Protein AF-A0AAV6Z145-F1 (afdb_monomer_lite)

Secondary structure (DSSP, 8-state):
-EEETTEEE---HHHHHHHHHHHHHHHHHHHHHHHHHHHHHHHHHHTHHHHHHHHHHHHHHHHHHHHHHHHHHTTEEPPEE-SSEEEEEE--HHHHHHSSSPPPPEEEEEBTTB--------TTSSHHHHHHHHHHHHHHHHHT--EESEEEE-TT--------

Organism: Engystomops pustulosus (NCBI:txid76066)

Sequence (164 aa):
VTKLKNTYSFTSLDLIKMNERCQESLKEIYHLSYLIVCKLLSEIYEHIHCLYKLSDTVSMLDMLLSFASVCTFCEYVRPEFTDTTAIKQGWHPILERIALGKPVPNDTFMSEGNNFIILTGPNMSGKSTYLKQIALCQIMAQIGIEGPGYISLTYGSLCTLFLH

Radius of gyration: 32.3 Å; chains: 1; bounding box: 61×32×92 Å

pLDDT: mean 85.2, std 11.74, range [40.97, 97.94]

InterPro domains:
  IPR000432 DNA mismatch repair protein MutS, C-terminal [PF00488] (117-145)
  IPR027417 P-loop containing nucleoside triphosphate hydrolase [G3DSA:3.40.50.300] (76-150)
  IPR027417 P-loop containing nucleoside triphosphate hydrolase [SSF52540] (76-150)
  IPR036187 DNA mismatch repair protein MutS, core domain superfamily [SSF48334] (2-72)
  IPR045076 DNA mismatch repair MutS [PTHR11361] (4-145)

Foldseek 3Di:
DDDDDPDDDDDDPVNVVVVVVVVVVVVVVVVVVVVVVVVVVVVVVVCVVVVVVVVVVVVVVVVVVVLVVCVVVAVFDQEAEDQWWWFDQFAAPVCCVVPPDHGGGDIDIAHPVRLADADDDDPPPCPVVVVNRSQVCQVCNVVRHTGGGHTYYYDPDPRPYDYD

Structure (mmCIF, N/CA/C/O backbone):
data_AF-A0AAV6Z145-F1
#
_entry.id   AF-A0AAV6Z145-F1
#
loop_
_atom_site.group_PDB
_atom_site.id
_atom_site.type_symbol
_atom_site.label_atom_id
_atom_site.label_alt_id
_atom_site.label_comp_id
_atom_site.label_asym_id
_atom_site.label_entity_id
_atom_site.label_seq_id
_atom_site.pdbx_PDB_ins_code
_atom_site.Cartn_x
_atom_site.Cartn_y
_atom_site.Cartn_z
_atom_site.occupancy
_atom_site.B_iso_or_equiv
_atom_site.auth_seq_id
_atom_site.auth_comp_id
_atom_site.auth_asym_id
_atom_site.auth_atom_id
_atom_site.pdbx_PDB_model_num
ATOM 1 N N . VAL A 1 1 ? -8.307 -3.125 60.459 1.00 71.44 1 VAL A N 1
ATOM 2 C CA . VAL A 1 1 ? -7.057 -2.333 60.380 1.00 71.44 1 VAL A CA 1
ATOM 3 C C . VAL A 1 1 ? -6.081 -3.093 59.517 1.00 71.44 1 VAL A C 1
ATOM 5 O O . VAL A 1 1 ? -5.795 -4.241 59.832 1.00 71.44 1 VAL A O 1
ATOM 8 N N . THR A 1 2 ? -5.611 -2.494 58.432 1.00 77.81 2 THR A N 1
ATOM 9 C CA . THR A 1 2 ? -4.596 -3.079 57.547 1.00 77.81 2 THR A CA 1
ATOM 10 C C . THR A 1 2 ? -3.312 -2.269 57.678 1.00 77.81 2 THR A C 1
ATOM 12 O O . THR A 1 2 ? -3.334 -1.044 57.562 1.00 77.81 2 THR A O 1
ATOM 15 N N . LYS A 1 3 ? -2.193 -2.940 57.968 1.00 78.94 3 LYS A N 1
ATOM 16 C CA . LYS A 1 3 ? -0.874 -2.307 58.093 1.00 78.94 3 LYS A CA 1
ATOM 17 C C . LYS A 1 3 ? -0.052 -2.599 56.842 1.00 78.94 3 LYS A C 1
ATOM 19 O O . LYS A 1 3 ? 0.165 -3.761 56.512 1.00 78.94 3 LYS A O 1
ATOM 24 N N . LEU A 1 4 ? 0.446 -1.550 56.195 1.00 73.38 4 LEU A N 1
ATOM 25 C CA . LEU A 1 4 ? 1.384 -1.635 55.075 1.00 73.38 4 LEU A CA 1
ATOM 26 C C . LEU A 1 4 ? 2.606 -0.771 55.393 1.00 73.38 4 LEU A C 1
ATOM 28 O O . LEU A 1 4 ? 2.503 0.446 55.512 1.00 73.38 4 LEU A O 1
ATOM 32 N N . LYS A 1 5 ? 3.773 -1.412 55.546 1.00 85.44 5 LYS A N 1
ATOM 33 C CA . LYS A 1 5 ? 5.036 -0.779 55.970 1.00 85.44 5 LYS A CA 1
ATOM 34 C C . LYS A 1 5 ? 4.852 0.077 57.242 1.00 85.44 5 LYS A C 1
ATOM 36 O O . LYS A 1 5 ? 4.653 -0.484 58.319 1.00 85.44 5 LYS A O 1
ATOM 41 N N . ASN A 1 6 ? 4.895 1.406 57.107 1.00 86.38 6 ASN A N 1
ATOM 42 C CA . ASN A 1 6 ? 4.763 2.388 58.191 1.00 86.38 6 ASN A CA 1
ATOM 43 C C . ASN A 1 6 ? 3.386 3.075 58.239 1.00 86.38 6 ASN A C 1
ATOM 45 O O . ASN A 1 6 ? 3.207 4.046 58.969 1.00 86.38 6 ASN A O 1
ATOM 49 N N . THR A 1 7 ? 2.415 2.589 57.469 1.00 78.06 7 THR A N 1
ATOM 50 C CA . THR A 1 7 ? 1.089 3.195 57.345 1.00 78.06 7 THR A CA 1
ATOM 51 C C . THR A 1 7 ? 0.032 2.249 57.905 1.00 78.06 7 THR A C 1
ATOM 53 O O . THR A 1 7 ? 0.013 1.055 57.589 1.00 78.06 7 THR A O 1
ATOM 56 N N . TYR A 1 8 ? -0.849 2.785 58.747 1.00 87.25 8 TYR A N 1
ATOM 57 C CA . TYR A 1 8 ? -1.986 2.064 59.308 1.00 87.25 8 TYR A CA 1
ATOM 58 C C . TYR A 1 8 ? -3.270 2.593 58.675 1.00 87.25 8 TYR A C 1
ATOM 60 O O . TYR A 1 8 ? -3.575 3.779 58.783 1.00 87.25 8 TYR A O 1
ATOM 68 N N . SER A 1 9 ? -4.024 1.713 58.023 1.00 85.00 9 SER A N 1
ATOM 69 C CA . SER A 1 9 ? -5.331 2.031 57.453 1.00 85.00 9 SER A CA 1
ATOM 70 C C . SER A 1 9 ? -6.429 1.450 58.340 1.00 85.00 9 SER A C 1
ATOM 72 O O . SER A 1 9 ? -6.423 0.261 58.676 1.00 85.00 9 SER A O 1
ATOM 74 N N . PHE A 1 10 ? -7.381 2.295 58.722 1.00 86.62 10 PHE A N 1
ATOM 75 C CA . PHE A 1 10 ? -8.516 1.940 59.567 1.00 86.62 10 PHE A CA 1
ATOM 76 C C . PHE A 1 10 ? -9.805 2.080 58.760 1.00 86.62 10 PHE A C 1
ATOM 78 O O . PHE A 1 10 ? -9.938 2.984 57.942 1.00 86.62 10 PHE A O 1
ATOM 85 N N . THR A 1 11 ? -10.751 1.180 58.999 1.00 87.56 11 THR A N 1
ATOM 86 C CA . THR A 1 11 ? -12.070 1.170 58.359 1.00 87.56 11 THR A CA 1
ATOM 87 C C . THR A 1 11 ? -13.128 1.048 59.446 1.00 87.56 11 THR A C 1
ATOM 89 O O . THR A 1 11 ? -12.953 0.261 60.378 1.00 87.56 11 THR A O 1
ATOM 92 N N . SER A 1 12 ? -14.213 1.811 59.333 1.00 92.06 12 SER A N 1
ATOM 93 C CA . SER A 1 12 ? -15.402 1.665 60.177 1.00 92.06 12 SER A CA 1
ATOM 94 C C . SER A 1 12 ? -16.512 0.937 59.416 1.00 92.06 12 SER A C 1
ATOM 96 O O . SER A 1 12 ? -16.495 0.882 58.186 1.00 92.06 12 SER A O 1
ATOM 98 N N . LEU A 1 13 ? -17.488 0.394 60.146 1.00 91.06 13 LEU A N 1
ATOM 99 C CA . LEU A 1 13 ? -18.675 -0.247 59.566 1.00 91.06 13 LEU A CA 1
ATOM 100 C C . LEU A 1 13 ? -19.445 0.694 58.629 1.00 91.06 13 LEU A C 1
ATOM 102 O O . LEU A 1 13 ? -19.851 0.277 57.548 1.00 91.06 13 LEU A O 1
ATOM 106 N N . ASP A 1 14 ? -19.595 1.964 59.005 1.00 91.25 14 ASP A N 1
ATOM 107 C CA . ASP A 1 14 ? -20.285 2.958 58.175 1.00 91.25 14 ASP A CA 1
ATOM 108 C C . ASP A 1 14 ? -19.514 3.246 56.882 1.00 91.25 14 ASP A C 1
ATOM 110 O O . ASP A 1 14 ? -20.105 3.321 55.806 1.00 91.25 14 ASP A O 1
ATOM 114 N N . LEU A 1 15 ? -18.181 3.322 56.965 1.00 90.31 15 LEU A N 1
ATOM 115 C CA . LEU A 1 15 ? -17.323 3.561 55.807 1.00 90.31 15 LEU A CA 1
ATOM 116 C C . LEU A 1 15 ? -17.322 2.366 54.842 1.00 90.31 15 LEU A C 1
ATOM 118 O O . LEU A 1 15 ? -17.301 2.565 53.631 1.00 90.31 15 LEU A O 1
ATOM 122 N N . ILE A 1 16 ? -17.405 1.135 55.361 1.00 91.38 16 ILE A N 1
ATOM 123 C CA . ILE A 1 16 ? -17.562 -0.080 54.545 1.00 91.38 16 ILE A CA 1
ATOM 124 C C . ILE A 1 16 ? -18.902 -0.054 53.802 1.00 91.38 16 ILE A C 1
ATOM 126 O O . ILE A 1 16 ? -18.903 -0.210 52.584 1.00 91.38 16 ILE A O 1
ATOM 130 N N . LYS A 1 17 ? -20.015 0.243 54.488 1.00 93.31 17 LYS A N 1
ATOM 131 C CA . LYS A 1 17 ? -21.346 0.347 53.858 1.00 93.31 17 LYS A CA 1
ATOM 132 C C . LYS A 1 17 ? -21.401 1.424 52.771 1.00 93.31 17 LYS A C 1
ATOM 134 O O . LYS A 1 17 ? -21.989 1.213 51.713 1.00 93.31 17 LYS A O 1
ATOM 139 N N . MET A 1 18 ? -20.790 2.588 53.010 1.00 92.06 18 MET A N 1
ATOM 140 C CA . MET A 1 18 ? -20.702 3.648 51.995 1.00 92.06 18 MET A CA 1
ATOM 141 C C . MET A 1 18 ? -19.849 3.216 50.797 1.00 92.06 18 MET A C 1
ATOM 143 O O . MET A 1 18 ? -20.193 3.538 49.661 1.00 92.06 18 MET A O 1
ATOM 147 N N . ASN A 1 19 ? -18.762 2.477 51.036 1.00 93.25 19 ASN A N 1
ATOM 148 C CA . ASN A 1 19 ? -17.900 1.970 49.973 1.00 93.25 19 ASN A CA 1
ATOM 149 C C . ASN A 1 19 ? -18.605 0.899 49.126 1.00 93.25 19 ASN A C 1
ATOM 151 O O . ASN A 1 19 ? -18.535 0.960 47.903 1.00 93.25 19 ASN A O 1
ATOM 155 N N . GLU A 1 20 ? -19.338 -0.028 49.750 1.00 94.62 20 GLU A N 1
ATOM 156 C CA . GLU A 1 20 ? -20.171 -1.019 49.050 1.00 94.62 20 GLU A CA 1
ATOM 157 C C . GLU A 1 20 ? -21.211 -0.333 48.161 1.00 94.62 20 GLU A C 1
ATOM 159 O O . GLU A 1 20 ? -21.266 -0.600 46.961 1.00 94.62 20 GLU A O 1
ATOM 164 N N . ARG A 1 21 ? -21.942 0.645 48.709 1.00 93.94 21 ARG A N 1
ATOM 165 C CA . ARG A 1 21 ? -22.921 1.427 47.944 1.00 93.94 21 ARG A CA 1
ATOM 166 C C . ARG A 1 21 ? -22.281 2.188 46.779 1.00 93.94 21 ARG A C 1
ATOM 168 O O . ARG A 1 21 ? -22.857 2.269 45.702 1.00 93.94 21 ARG A O 1
ATOM 175 N N . CYS A 1 22 ? -21.081 2.736 46.974 1.00 95.19 22 CYS A N 1
ATOM 176 C CA . CYS A 1 22 ? -20.332 3.403 45.909 1.00 95.19 22 CYS A CA 1
ATOM 177 C C . CYS A 1 22 ? -19.924 2.415 44.801 1.00 95.19 22 CYS A C 1
ATOM 179 O O . CYS A 1 22 ? -20.057 2.719 43.616 1.00 95.19 22 CYS A O 1
ATOM 181 N N . GLN A 1 23 ? -19.476 1.213 45.171 1.00 95.38 23 GLN A N 1
ATOM 182 C CA . GLN A 1 23 ? -19.124 0.165 44.212 1.00 95.38 23 GLN A CA 1
ATOM 183 C C . GLN A 1 23 ? -20.334 -0.347 43.427 1.00 95.38 23 GLN A C 1
ATOM 185 O O . GLN A 1 23 ? -20.201 -0.615 42.233 1.00 95.38 23 GLN A O 1
ATOM 190 N N . GLU A 1 24 ? -21.497 -0.481 44.062 1.00 96.31 24 GLU A N 1
ATOM 191 C CA . GLU A 1 24 ? -22.749 -0.833 43.382 1.00 96.31 24 GLU A CA 1
ATOM 192 C C . GLU A 1 24 ? -23.129 0.227 42.347 1.00 96.31 24 GLU A C 1
ATOM 194 O O . GLU A 1 24 ? -23.288 -0.109 41.172 1.00 96.31 24 GLU A O 1
ATOM 199 N N . SER A 1 25 ? -23.138 1.506 42.733 1.00 96.69 25 SER A N 1
ATOM 200 C CA . SER A 1 25 ? -23.397 2.608 41.800 1.00 96.69 25 SER A CA 1
ATOM 201 C C . SER A 1 25 ? -22.402 2.631 40.635 1.00 96.69 25 SER A C 1
ATOM 203 O O . SER A 1 25 ? -22.790 2.853 39.491 1.00 96.69 25 SER A O 1
ATOM 205 N N . LEU A 1 26 ? -21.113 2.373 40.889 1.00 97.12 26 LEU A N 1
ATOM 206 C CA . LEU A 1 26 ? -20.114 2.295 39.819 1.00 97.12 26 LEU A CA 1
ATOM 207 C C . LEU A 1 26 ? -20.408 1.145 38.851 1.00 97.12 26 LEU A C 1
ATOM 209 O O . LEU A 1 26 ? -20.312 1.336 37.639 1.00 97.12 26 LEU A O 1
ATOM 213 N N . LYS A 1 27 ? -20.789 -0.033 39.356 1.00 96.62 27 LYS A N 1
ATOM 214 C CA . LYS A 1 27 ? -21.167 -1.172 38.504 1.00 96.62 27 LYS A CA 1
ATOM 215 C C . LYS A 1 27 ? -22.376 -0.840 37.632 1.00 96.62 27 LYS A C 1
ATOM 217 O O . LYS A 1 27 ? -22.358 -1.167 36.446 1.00 96.62 27 LYS A O 1
ATOM 222 N N . GLU A 1 28 ? -23.383 -0.170 38.187 1.00 97.06 28 GLU A N 1
ATOM 223 C CA . GLU A 1 28 ? -24.549 0.286 37.422 1.00 97.06 28 GLU A CA 1
ATOM 224 C C . GLU A 1 28 ? -24.157 1.279 36.325 1.00 97.06 28 GLU A C 1
ATOM 226 O O . GLU A 1 28 ? -24.570 1.113 35.176 1.00 97.06 28 GLU A O 1
ATOM 231 N N . ILE A 1 29 ? -23.302 2.259 36.638 1.00 97.25 29 ILE A N 1
ATOM 232 C CA . ILE A 1 29 ? -22.790 3.221 35.651 1.00 97.25 29 ILE A CA 1
ATOM 233 C C . ILE A 1 29 ? -22.075 2.489 34.513 1.00 97.25 29 ILE A C 1
ATOM 235 O O . ILE A 1 29 ? -22.394 2.723 33.348 1.00 97.25 29 ILE A O 1
ATOM 239 N N . TYR A 1 30 ? -21.158 1.567 34.823 1.00 97.56 30 TYR A N 1
ATOM 240 C CA . TYR A 1 30 ? -20.451 0.797 33.796 1.00 97.56 30 TYR A CA 1
ATOM 241 C C . TYR A 1 30 ? -21.398 -0.046 32.942 1.00 97.56 30 TYR A C 1
ATOM 243 O O . TYR A 1 30 ? -21.221 -0.119 31.725 1.00 97.56 30 TYR A O 1
ATOM 251 N N . HIS A 1 31 ? -22.415 -0.654 33.554 1.00 97.50 31 HIS A N 1
ATOM 252 C CA . HIS A 1 31 ? -23.411 -1.428 32.826 1.00 97.50 31 HIS A CA 1
ATOM 253 C C . HIS A 1 31 ? -24.211 -0.549 31.856 1.00 97.50 31 HIS A C 1
ATOM 255 O O . HIS A 1 31 ? -24.345 -0.889 30.680 1.00 97.50 31 HIS A O 1
ATOM 261 N N . LEU A 1 32 ? -24.679 0.616 32.309 1.00 97.56 32 LEU A N 1
ATOM 262 C CA . LEU A 1 32 ? -25.397 1.568 31.461 1.00 97.56 32 LEU A CA 1
ATOM 263 C C . LEU A 1 32 ? -24.513 2.099 30.328 1.00 97.56 32 LEU A C 1
ATOM 265 O O . LEU A 1 32 ? -24.956 2.139 29.179 1.00 97.56 32 LEU A O 1
ATOM 269 N N . SER A 1 33 ? -23.256 2.450 30.615 1.00 97.56 33 SER A N 1
ATOM 270 C CA . SER A 1 33 ? -22.296 2.866 29.588 1.00 97.56 33 SER A CA 1
ATOM 271 C C . SER A 1 33 ? -22.079 1.776 28.542 1.00 97.56 33 SER A C 1
ATOM 273 O O . SER A 1 33 ? -22.090 2.071 27.349 1.00 97.56 33 SER A O 1
ATOM 275 N N . TYR A 1 34 ? -21.942 0.518 28.965 1.00 97.38 34 TYR A N 1
ATOM 276 C CA . TYR A 1 34 ? -21.807 -0.610 28.047 1.00 97.38 34 TYR A CA 1
ATOM 277 C C . TYR A 1 34 ? -23.023 -0.735 27.123 1.00 97.38 34 TYR A C 1
ATOM 279 O O . TYR A 1 34 ? -22.859 -0.825 25.908 1.00 97.38 34 TYR A O 1
ATOM 287 N N . LEU A 1 35 ? -24.243 -0.653 27.665 1.00 97.75 35 LEU A N 1
ATOM 288 C CA . LEU A 1 35 ? -25.467 -0.710 26.860 1.00 97.75 35 LEU A CA 1
ATOM 289 C C . LEU A 1 35 ? -25.548 0.430 25.835 1.00 97.75 35 LEU A C 1
ATOM 291 O O . LEU A 1 35 ? -25.966 0.199 24.701 1.00 97.75 35 LEU A O 1
ATOM 295 N N . ILE A 1 36 ? -25.141 1.644 26.214 1.00 97.62 36 ILE A N 1
ATOM 296 C CA . ILE A 1 36 ? -25.098 2.797 25.302 1.00 97.62 36 ILE A CA 1
ATOM 297 C C . ILE A 1 36 ? -24.089 2.549 24.175 1.00 97.62 36 ILE A C 1
ATOM 299 O O . ILE A 1 36 ? -24.424 2.741 23.008 1.00 97.62 36 ILE A O 1
ATOM 303 N N . VAL A 1 37 ? -22.886 2.067 24.501 1.00 97.94 37 VAL A N 1
ATOM 304 C CA . VAL A 1 37 ? -21.855 1.749 23.500 1.00 97.94 37 VAL A CA 1
ATOM 305 C C . VAL A 1 37 ? -22.322 0.636 22.562 1.00 97.94 37 VAL A C 1
ATOM 307 O O . VAL A 1 37 ? -22.149 0.755 21.353 1.00 97.94 37 VAL A O 1
ATOM 310 N N . CYS A 1 38 ? -22.960 -0.418 23.075 1.00 97.25 38 CYS A N 1
ATOM 311 C CA . CYS A 1 38 ? -23.505 -1.492 22.244 1.00 97.25 38 CYS A CA 1
ATOM 312 C C . CYS A 1 38 ? -24.581 -0.994 21.274 1.00 97.25 38 CYS A C 1
ATOM 314 O O . CYS A 1 38 ? -24.584 -1.404 20.113 1.00 97.25 38 CYS A O 1
ATOM 316 N N . LYS A 1 39 ? -25.472 -0.103 21.725 1.00 97.31 39 LYS A N 1
ATOM 317 C CA . LYS A 1 39 ? -26.479 0.521 20.853 1.00 97.31 39 LYS A CA 1
ATOM 318 C C . LYS A 1 39 ? -25.821 1.354 19.757 1.00 97.31 39 LYS A C 1
ATOM 320 O O . LYS A 1 39 ? -26.108 1.132 18.588 1.00 97.31 39 LYS A O 1
ATOM 325 N N . LEU A 1 40 ? -24.871 2.212 20.125 1.00 96.75 40 LEU A N 1
ATOM 326 C CA . LEU A 1 40 ? -24.124 3.036 19.175 1.00 96.75 40 LEU A CA 1
ATOM 327 C C . LEU A 1 40 ? -23.357 2.187 18.150 1.00 96.75 40 LEU A C 1
ATOM 329 O O . LEU A 1 40 ? -23.386 2.478 16.960 1.00 96.75 40 LEU A O 1
ATOM 333 N N . LEU A 1 41 ? -22.705 1.106 18.585 1.00 96.69 41 LEU A N 1
ATOM 334 C CA . LEU A 1 41 ? -22.037 0.184 17.666 1.00 96.69 41 LEU A CA 1
ATOM 335 C C . LEU A 1 41 ? -23.032 -0.497 16.724 1.00 96.69 41 LEU A C 1
ATOM 337 O O . LEU A 1 41 ? -22.725 -0.651 15.547 1.00 96.69 41 LEU A O 1
ATOM 341 N N . SER A 1 42 ? -24.213 -0.874 17.216 1.00 95.94 42 SER A N 1
ATOM 342 C CA . SER A 1 42 ? -25.260 -1.482 16.385 1.00 95.94 42 SER A CA 1
ATOM 343 C C . SER A 1 42 ? -25.723 -0.523 15.284 1.00 95.94 42 SER A C 1
ATOM 345 O O . SER A 1 42 ? -25.771 -0.926 14.127 1.00 95.94 42 SER A O 1
ATOM 347 N N . GLU A 1 43 ? -25.950 0.752 15.617 1.00 95.88 43 GLU A N 1
ATOM 348 C CA . GLU A 1 43 ? -26.291 1.803 14.643 1.00 95.88 43 GLU A CA 1
ATOM 349 C C . GLU A 1 43 ? -25.175 2.012 13.603 1.00 95.88 43 GLU A C 1
ATOM 351 O O . GLU A 1 43 ? -25.437 2.143 12.409 1.00 95.88 43 GLU A O 1
ATOM 356 N N . ILE A 1 44 ? -23.904 1.986 14.022 1.00 95.81 44 ILE A N 1
ATOM 357 C CA . ILE A 1 44 ? -22.765 2.091 13.095 1.00 95.81 44 ILE A CA 1
ATOM 358 C C . ILE A 1 44 ? -22.688 0.871 12.168 1.00 95.81 44 ILE A C 1
ATOM 360 O O . ILE A 1 44 ? -22.390 1.022 10.979 1.00 95.81 44 ILE A O 1
ATOM 364 N N . TYR A 1 45 ? -22.950 -0.335 12.684 1.00 96.00 45 TYR A N 1
ATOM 365 C CA . TYR A 1 45 ? -22.884 -1.565 11.895 1.00 96.00 45 TYR A CA 1
ATOM 366 C C . TYR A 1 45 ? -23.893 -1.586 10.743 1.00 96.00 45 TYR A C 1
ATOM 368 O O . TYR A 1 45 ? -23.568 -2.118 9.681 1.00 96.00 45 TYR A O 1
ATOM 376 N N . GLU A 1 46 ? -25.054 -0.943 10.888 1.00 95.19 46 GLU A N 1
ATOM 377 C CA . GLU A 1 46 ? -26.021 -0.781 9.791 1.00 95.19 46 GLU A CA 1
ATOM 378 C C . GLU A 1 46 ? -25.434 -0.010 8.594 1.00 95.19 46 GLU A C 1
ATOM 380 O O . GLU A 1 46 ? -25.825 -0.227 7.444 1.00 95.19 46 GLU A O 1
ATOM 385 N N . HIS A 1 47 ? -24.443 0.851 8.836 1.00 94.69 47 HIS A N 1
ATOM 386 C CA . HIS A 1 47 ? -23.797 1.688 7.824 1.00 94.69 47 HIS A CA 1
ATOM 387 C C . HIS A 1 47 ? -22.356 1.277 7.500 1.00 94.69 47 HIS A C 1
ATOM 389 O O . HIS A 1 47 ? -21.658 1.983 6.763 1.00 94.69 47 HIS A O 1
ATOM 395 N N . ILE A 1 48 ? -21.896 0.122 7.989 1.00 94.62 48 ILE A N 1
ATOM 396 C CA . ILE A 1 48 ? -20.487 -0.274 7.879 1.00 94.62 48 ILE A CA 1
ATOM 397 C C . ILE A 1 48 ? -20.006 -0.404 6.427 1.00 94.62 48 ILE A C 1
ATOM 399 O O . ILE A 1 48 ? -18.866 -0.071 6.111 1.00 94.62 48 ILE A O 1
ATOM 403 N N . HIS A 1 49 ? -20.891 -0.801 5.509 1.00 94.75 49 HIS A N 1
ATOM 404 C CA . HIS A 1 49 ? -20.576 -0.878 4.082 1.00 94.75 49 HIS A CA 1
ATOM 405 C C . HIS A 1 49 ? -20.175 0.479 3.486 1.00 94.75 49 HIS A C 1
ATOM 407 O O . HIS A 1 49 ? -19.282 0.537 2.641 1.00 94.75 49 HIS A O 1
ATOM 413 N N . CYS A 1 50 ? -20.809 1.573 3.918 1.00 96.12 50 CYS A N 1
ATOM 414 C CA . CYS A 1 50 ? -20.463 2.919 3.462 1.00 96.12 50 CYS A CA 1
ATOM 415 C C . CYS A 1 50 ? -19.095 3.351 4.001 1.00 96.12 50 CYS A C 1
ATOM 417 O O . CYS A 1 50 ? -18.321 3.960 3.266 1.00 96.12 50 CYS A O 1
ATOM 419 N N . LEU A 1 51 ? -18.775 2.988 5.248 1.00 95.06 51 LEU A N 1
ATOM 420 C CA . LEU A 1 51 ? -17.474 3.273 5.856 1.00 95.06 51 LEU A CA 1
ATOM 421 C C . LEU A 1 51 ? -16.336 2.529 5.148 1.00 95.06 51 LEU A C 1
ATOM 423 O O . LEU A 1 51 ? -15.305 3.138 4.870 1.00 95.06 51 LEU A O 1
ATOM 427 N N . TYR A 1 52 ? -16.533 1.257 4.784 1.00 96.25 52 TYR A N 1
ATOM 428 C CA . TYR A 1 52 ? -15.545 0.516 3.992 1.00 96.25 52 TYR A CA 1
ATOM 429 C C . TYR A 1 52 ? -15.338 1.130 2.608 1.00 96.25 52 TYR A C 1
ATOM 431 O O . TYR A 1 52 ? -14.200 1.376 2.223 1.00 96.25 52 TYR A O 1
ATOM 439 N N . LYS A 1 53 ? -16.419 1.481 1.897 1.00 96.31 53 LYS A N 1
ATOM 440 C CA . LYS A 1 53 ? -16.302 2.173 0.602 1.00 96.31 53 LYS A CA 1
ATOM 441 C C . LYS A 1 53 ? -15.545 3.493 0.724 1.00 96.31 53 LYS A C 1
ATOM 443 O O . LYS A 1 53 ? -14.694 3.783 -0.110 1.00 96.31 53 LYS A O 1
ATOM 448 N N . LEU A 1 54 ? -15.831 4.282 1.761 1.00 96.31 54 LEU A N 1
ATOM 449 C CA . LEU A 1 54 ? -15.103 5.521 2.023 1.00 96.31 54 LEU A CA 1
ATOM 450 C C . LEU A 1 54 ? -13.612 5.238 2.252 1.00 96.31 54 LEU A C 1
ATOM 452 O O . LEU A 1 54 ? -12.774 5.868 1.613 1.00 96.31 54 LEU A O 1
ATOM 456 N N . SER A 1 55 ? -13.283 4.261 3.097 1.00 96.75 55 SER A N 1
ATOM 457 C CA . SER A 1 55 ? -11.900 3.843 3.354 1.00 96.75 55 SER A CA 1
ATOM 458 C C . SER A 1 55 ? -11.170 3.422 2.072 1.00 96.75 55 SER A C 1
ATOM 460 O O . SER A 1 55 ? -10.034 3.840 1.845 1.00 96.75 55 SER A O 1
ATOM 462 N N . ASP A 1 56 ? -11.824 2.661 1.195 1.00 96.81 56 ASP A N 1
ATOM 463 C CA . ASP A 1 56 ? -11.251 2.241 -0.088 1.00 96.81 56 ASP A CA 1
ATOM 464 C C . ASP A 1 56 ? -10.997 3.446 -1.005 1.00 96.81 56 ASP A C 1
ATOM 466 O O . ASP A 1 56 ? -9.918 3.585 -1.577 1.00 96.81 56 ASP A O 1
ATOM 470 N N . THR A 1 57 ? -11.953 4.376 -1.098 1.00 96.81 57 THR A N 1
ATOM 471 C CA . THR A 1 57 ? -11.778 5.586 -1.922 1.00 96.81 57 THR A CA 1
ATOM 472 C C . THR A 1 57 ? -10.671 6.499 -1.401 1.00 96.81 57 THR A C 1
ATOM 474 O O . THR A 1 57 ? -9.878 7.012 -2.190 1.00 96.81 57 THR A O 1
ATOM 477 N N . VAL A 1 58 ? -10.580 6.678 -0.080 1.00 97.62 58 VAL A N 1
ATOM 478 C CA . VAL A 1 58 ? -9.548 7.506 0.552 1.00 97.62 58 VAL A CA 1
ATOM 479 C C . VAL A 1 58 ? -8.174 6.864 0.387 1.00 97.62 58 VAL A C 1
ATOM 481 O O . VAL A 1 58 ? -7.228 7.563 0.040 1.00 97.62 58 VAL A O 1
ATOM 484 N N . SER A 1 59 ? -8.061 5.545 0.564 1.00 96.62 59 SER A N 1
ATOM 485 C CA . SER A 1 59 ? -6.784 4.842 0.388 1.00 96.62 59 SER A CA 1
ATOM 486 C C . SER A 1 59 ? -6.296 4.872 -1.065 1.00 96.62 59 SER A C 1
ATOM 488 O O . SER A 1 59 ? -5.113 5.109 -1.307 1.00 96.62 59 SER A O 1
ATOM 490 N N . MET A 1 60 ? -7.196 4.724 -2.044 1.00 95.00 60 MET A N 1
ATOM 491 C CA . MET A 1 60 ? -6.845 4.867 -3.459 1.00 95.00 60 MET A CA 1
ATOM 492 C C . MET A 1 60 ? -6.389 6.295 -3.792 1.00 95.00 60 MET A C 1
ATOM 494 O O . MET A 1 60 ? -5.406 6.468 -4.511 1.00 95.00 60 MET A O 1
ATOM 498 N N . LEU A 1 61 ? -7.066 7.315 -3.258 1.00 95.94 61 LEU A N 1
ATOM 499 C CA . LEU A 1 61 ? -6.675 8.714 -3.449 1.00 95.94 61 LEU A CA 1
ATOM 500 C C . LEU A 1 61 ? -5.292 8.990 -2.849 1.00 95.94 61 LEU A C 1
ATOM 502 O O . LEU A 1 61 ? -4.449 9.574 -3.527 1.00 95.94 61 LEU A O 1
ATOM 506 N N . ASP A 1 62 ? -5.043 8.543 -1.619 1.00 96.06 62 ASP A N 1
ATOM 507 C CA . ASP A 1 62 ? -3.761 8.721 -0.928 1.00 96.06 62 ASP A CA 1
ATOM 508 C C . ASP A 1 62 ? -2.601 8.046 -1.680 1.00 96.06 62 ASP A C 1
ATOM 510 O O . ASP A 1 62 ? -1.535 8.640 -1.872 1.00 96.06 62 ASP A O 1
ATOM 514 N N . MET A 1 63 ? -2.835 6.841 -2.212 1.00 92.50 63 MET A N 1
ATOM 515 C CA . MET A 1 63 ? -1.876 6.139 -3.069 1.00 92.50 63 MET A CA 1
ATOM 516 C C . MET A 1 63 ? -1.563 6.935 -4.347 1.00 92.50 63 MET A C 1
ATOM 518 O O . MET A 1 63 ? -0.392 7.148 -4.667 1.00 92.50 63 MET A O 1
ATOM 522 N N . LEU A 1 64 ? -2.586 7.410 -5.066 1.00 91.00 64 LEU A N 1
ATOM 523 C CA . LEU A 1 64 ? -2.401 8.192 -6.296 1.00 91.00 64 LEU A CA 1
ATOM 524 C C . LEU A 1 64 ? -1.690 9.526 -6.029 1.00 91.00 64 LEU A C 1
ATOM 526 O O . LEU A 1 64 ? -0.813 9.923 -6.798 1.00 91.00 64 LEU A O 1
ATOM 530 N N . LEU A 1 65 ? -2.032 10.201 -4.929 1.00 92.19 65 LEU A N 1
ATOM 531 C CA . LEU A 1 65 ? -1.383 11.443 -4.514 1.0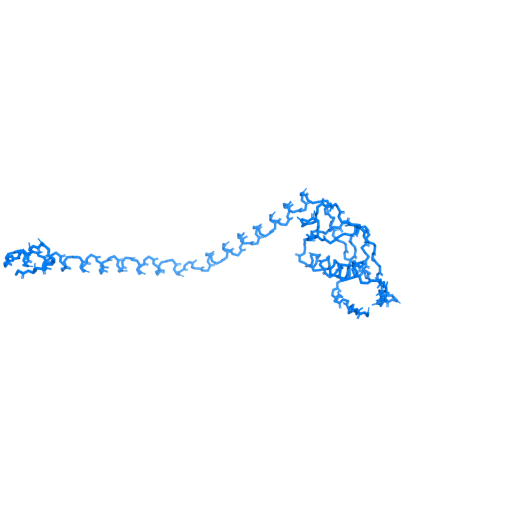0 92.19 65 LEU A CA 1
ATOM 532 C C . LEU A 1 65 ? 0.091 11.204 -4.172 1.00 92.19 65 LEU A C 1
ATOM 534 O O . LEU A 1 65 ? 0.958 11.978 -4.583 1.00 92.19 65 LEU A O 1
ATOM 538 N N . SER A 1 66 ? 0.382 10.106 -3.473 1.00 89.88 66 SER A N 1
ATOM 539 C CA . SER A 1 66 ? 1.748 9.690 -3.170 1.00 89.88 66 SER A CA 1
ATOM 540 C C . SER A 1 66 ? 2.548 9.453 -4.450 1.00 89.88 66 SER A C 1
ATOM 542 O O . SER A 1 66 ? 3.661 9.969 -4.567 1.00 89.88 66 SER A O 1
ATOM 544 N N . PHE A 1 67 ? 1.977 8.771 -5.449 1.00 88.69 67 PHE A N 1
ATOM 545 C CA . PHE A 1 67 ? 2.633 8.568 -6.746 1.00 88.69 67 PHE A CA 1
ATOM 546 C C . PHE A 1 67 ? 2.904 9.895 -7.455 1.00 88.69 67 PHE A C 1
ATOM 548 O O . PHE A 1 67 ? 4.045 10.153 -7.837 1.00 88.69 67 PHE A O 1
ATOM 555 N N . ALA A 1 68 ? 1.901 10.770 -7.555 1.00 87.31 68 ALA A N 1
ATOM 556 C CA . ALA A 1 68 ? 2.052 12.087 -8.171 1.00 87.31 68 ALA A CA 1
ATOM 557 C C . ALA A 1 68 ? 3.138 12.932 -7.482 1.00 87.31 68 ALA A C 1
ATOM 559 O O . ALA A 1 68 ? 3.928 13.600 -8.152 1.00 87.31 68 ALA A O 1
ATOM 560 N N . SER A 1 69 ? 3.227 12.865 -6.150 1.00 87.00 69 SER A N 1
ATOM 561 C CA . SER A 1 69 ? 4.263 13.574 -5.397 1.00 87.00 69 SER A CA 1
ATOM 562 C C . SER A 1 69 ? 5.663 13.090 -5.785 1.00 87.00 69 SER A C 1
ATOM 564 O O . SER A 1 69 ? 6.526 13.903 -6.112 1.00 87.00 69 SER A O 1
ATOM 566 N N . VAL A 1 70 ? 5.875 11.773 -5.857 1.00 83.69 70 VAL A N 1
ATOM 567 C CA . VAL A 1 70 ? 7.168 11.183 -6.229 1.00 83.69 70 VAL A CA 1
ATOM 568 C C . VAL A 1 70 ? 7.559 11.581 -7.650 1.00 83.69 70 VAL A C 1
ATOM 570 O O . VAL A 1 70 ? 8.693 11.998 -7.857 1.00 83.69 70 VAL A O 1
ATOM 573 N N . CYS A 1 71 ? 6.619 11.540 -8.595 1.00 80.75 71 CYS A N 1
ATOM 574 C CA . CYS A 1 71 ? 6.857 11.919 -9.991 1.00 80.75 71 CYS A CA 1
ATOM 575 C C . CYS A 1 71 ? 7.121 13.422 -10.169 1.00 80.75 71 CYS A C 1
ATOM 577 O O . CYS A 1 71 ? 7.755 13.828 -11.130 1.00 80.75 71 CYS A O 1
ATOM 579 N N . THR A 1 72 ? 6.661 14.263 -9.238 1.00 79.81 72 THR A N 1
ATOM 580 C CA . THR A 1 72 ? 6.944 15.708 -9.276 1.00 79.81 72 THR A CA 1
ATOM 581 C C . THR A 1 72 ? 8.345 16.024 -8.752 1.00 79.81 72 THR A C 1
ATOM 583 O O . THR A 1 72 ? 9.007 16.936 -9.243 1.00 79.81 72 THR A O 1
ATOM 586 N N . PHE A 1 73 ? 8.798 15.300 -7.724 1.00 73.62 73 PHE A N 1
ATOM 587 C CA . PHE A 1 73 ? 10.100 15.541 -7.091 1.00 73.62 73 PHE A CA 1
ATOM 588 C C . PHE A 1 73 ? 11.254 14.783 -7.749 1.00 73.62 73 PH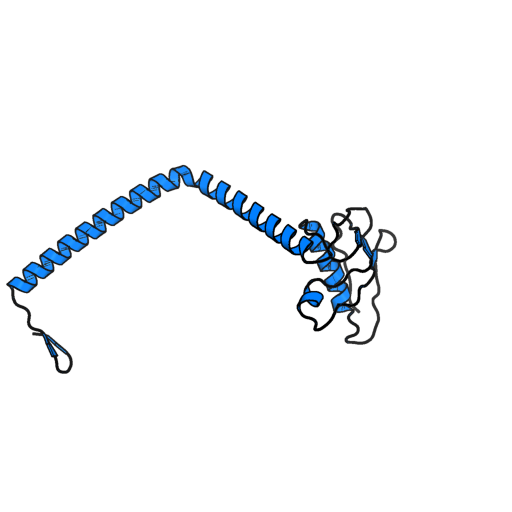E A C 1
ATOM 590 O O . PHE A 1 73 ? 12.410 15.178 -7.591 1.00 73.62 73 PHE A O 1
ATOM 597 N N . CYS A 1 74 ? 10.959 13.686 -8.437 1.00 71.25 74 CYS A N 1
ATOM 598 C CA . CYS A 1 74 ? 11.916 12.918 -9.217 1.00 71.25 74 CYS A CA 1
ATOM 599 C C . CYS A 1 74 ? 11.688 13.216 -10.702 1.00 71.25 74 CYS A C 1
ATOM 601 O O . CYS A 1 74 ? 10.550 13.371 -11.118 1.00 71.25 74 CYS A O 1
ATOM 603 N N . GLU A 1 75 ? 12.743 13.276 -11.515 1.00 74.69 75 GLU A N 1
ATOM 604 C CA . GLU A 1 75 ? 12.650 13.451 -12.978 1.00 74.69 75 GLU A CA 1
ATOM 605 C C . GLU A 1 75 ? 12.143 12.157 -13.653 1.00 74.69 75 GLU A C 1
ATOM 607 O O . GLU A 1 75 ? 12.816 11.559 -14.496 1.00 74.69 75 GLU A O 1
ATOM 612 N N . TYR A 1 76 ? 10.992 11.655 -13.206 1.00 83.94 76 TYR A N 1
ATOM 613 C CA . TYR A 1 76 ? 10.379 10.435 -13.709 1.00 83.94 76 TYR A CA 1
ATOM 614 C C . TYR A 1 76 ? 9.557 10.734 -14.957 1.00 83.94 76 TYR A C 1
ATOM 616 O O . TYR A 1 76 ? 9.055 11.838 -15.161 1.00 83.94 76 TYR A O 1
ATOM 624 N N . VAL A 1 77 ? 9.485 9.739 -15.832 1.00 83.75 77 VAL A N 1
ATOM 625 C CA . VAL A 1 77 ? 8.786 9.819 -17.106 1.00 83.75 77 VAL A CA 1
ATOM 626 C C . VAL A 1 77 ? 7.722 8.738 -17.129 1.00 83.75 77 VAL A C 1
ATOM 628 O O . VAL A 1 77 ? 7.939 7.592 -16.716 1.00 83.75 77 VAL A O 1
ATOM 631 N N . ARG A 1 78 ? 6.548 9.114 -17.633 1.00 84.50 78 ARG A N 1
ATOM 632 C CA . ARG A 1 78 ? 5.446 8.188 -17.846 1.00 84.50 78 ARG A CA 1
ATOM 633 C C . ARG A 1 78 ? 5.873 7.056 -18.794 1.00 84.50 78 ARG A C 1
ATOM 635 O O . ARG A 1 78 ? 6.308 7.348 -19.908 1.00 84.50 78 ARG A O 1
ATOM 642 N N . PRO A 1 79 ? 5.720 5.783 -18.392 1.00 86.44 79 PRO A N 1
ATOM 643 C CA . PRO A 1 79 ? 6.070 4.658 -19.241 1.00 86.44 79 PRO A CA 1
ATOM 644 C C . PRO A 1 79 ? 5.074 4.488 -20.393 1.00 86.44 79 PRO A C 1
ATOM 646 O O . PRO A 1 79 ? 3.870 4.719 -20.240 1.00 86.44 79 PRO A O 1
ATOM 649 N N . GLU A 1 80 ? 5.577 4.022 -21.532 1.00 86.75 80 GLU A N 1
ATOM 650 C CA . GLU A 1 80 ? 4.770 3.612 -22.682 1.00 86.75 80 GLU A CA 1
ATOM 651 C C . GLU A 1 80 ? 4.703 2.089 -22.765 1.00 86.75 80 GLU A C 1
ATOM 653 O O . GLU A 1 80 ? 5.726 1.413 -22.684 1.00 86.75 80 GLU A O 1
ATOM 658 N N . PHE A 1 81 ? 3.515 1.530 -22.971 1.00 85.31 81 PHE A N 1
ATOM 659 C CA . PHE A 1 81 ? 3.380 0.088 -23.142 1.00 85.31 81 PHE A CA 1
ATOM 660 C C . PHE A 1 81 ? 3.441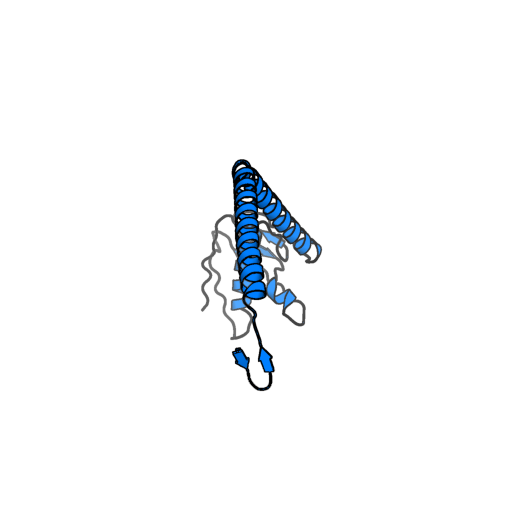 -0.291 -24.626 1.00 85.31 81 PHE A C 1
ATOM 662 O O . PHE A 1 81 ? 2.600 0.151 -25.407 1.00 85.31 81 PHE A O 1
ATOM 669 N N . THR A 1 82 ? 4.434 -1.094 -25.015 1.00 86.56 82 THR A N 1
ATOM 670 C CA . THR A 1 82 ? 4.669 -1.562 -26.397 1.00 86.56 82 THR A CA 1
ATOM 671 C C . THR A 1 82 ? 5.023 -3.051 -26.421 1.00 86.56 82 THR A C 1
ATOM 673 O O . THR A 1 82 ? 5.077 -3.683 -25.377 1.00 86.56 82 THR A O 1
ATOM 676 N N . ASP A 1 83 ? 5.306 -3.631 -27.591 1.00 84.62 83 ASP A N 1
ATOM 677 C CA . ASP A 1 83 ? 5.762 -5.029 -27.717 1.00 84.62 83 ASP A CA 1
ATOM 678 C C . ASP A 1 83 ? 7.261 -5.217 -27.402 1.00 84.62 83 ASP A C 1
ATOM 680 O O . ASP A 1 83 ? 7.813 -6.312 -27.534 1.00 84.62 83 ASP A O 1
ATOM 684 N N . THR A 1 84 ? 7.948 -4.161 -26.951 1.00 85.56 84 THR A N 1
ATOM 685 C CA . THR A 1 84 ? 9.365 -4.218 -26.567 1.00 85.56 84 THR A CA 1
ATOM 686 C C . THR A 1 84 ? 9.626 -3.599 -25.198 1.00 85.56 84 THR A C 1
ATOM 688 O O . THR A 1 84 ? 8.905 -2.717 -24.741 1.00 85.56 84 THR A O 1
ATOM 691 N N . THR A 1 85 ? 10.685 -4.059 -24.538 1.00 87.00 85 THR A N 1
ATOM 692 C CA . THR A 1 85 ? 11.174 -3.488 -23.280 1.00 87.00 85 THR A CA 1
ATOM 693 C C . THR A 1 85 ? 12.402 -2.646 -23.598 1.00 87.00 85 THR A C 1
ATOM 695 O O . THR A 1 85 ? 13.490 -3.177 -23.808 1.00 87.00 85 THR A O 1
ATOM 698 N N . ALA A 1 86 ? 12.239 -1.331 -23.652 1.00 88.75 86 ALA A N 1
ATOM 699 C CA . ALA A 1 86 ? 13.292 -0.362 -23.904 1.00 88.75 86 ALA A CA 1
ATOM 700 C C . ALA A 1 86 ? 13.370 0.660 -22.762 1.00 88.75 86 ALA A C 1
ATOM 702 O O . ALA A 1 86 ? 12.472 1.473 -22.574 1.00 88.75 86 ALA A O 1
ATOM 703 N N . ILE A 1 87 ? 14.474 0.654 -22.023 1.00 89.62 87 ILE A N 1
ATOM 704 C CA . ILE A 1 87 ? 14.785 1.650 -20.996 1.00 89.62 87 ILE A CA 1
ATOM 705 C C . ILE A 1 87 ? 15.959 2.469 -21.522 1.00 89.62 87 ILE A C 1
ATOM 707 O O . ILE A 1 87 ? 17.012 1.905 -21.810 1.00 89.62 87 ILE A O 1
ATOM 711 N N . LYS A 1 88 ? 15.793 3.783 -21.661 1.00 89.25 88 LYS A N 1
ATOM 712 C CA . LYS A 1 88 ? 16.868 4.703 -22.046 1.00 89.25 88 LYS A CA 1
ATOM 713 C C . LYS A 1 88 ? 17.227 5.600 -20.880 1.00 89.25 88 LYS A C 1
ATOM 715 O O . LYS A 1 88 ? 16.356 6.235 -20.285 1.00 89.25 88 LYS A O 1
ATOM 720 N N . GLN A 1 89 ? 18.520 5.666 -20.596 1.00 88.56 89 GLN A N 1
ATOM 721 C CA . GLN A 1 89 ? 19.103 6.398 -19.483 1.00 88.56 89 GLN A CA 1
ATOM 722 C C . GLN A 1 89 ? 18.413 6.103 -18.142 1.00 88.56 89 GLN A C 1
ATOM 724 O O . GLN A 1 89 ? 18.273 6.993 -17.311 1.00 88.56 89 GLN A O 1
ATOM 729 N N . GLY A 1 90 ? 17.974 4.863 -17.917 1.00 87.50 90 GLY A N 1
ATOM 730 C CA . GLY A 1 90 ? 17.325 4.497 -16.661 1.00 87.50 90 GLY A CA 1
ATOM 731 C C . GLY A 1 90 ? 18.349 4.346 -15.542 1.00 87.50 90 GLY A C 1
ATOM 732 O O . GLY A 1 90 ? 19.470 3.895 -15.777 1.00 87.50 90 GLY A O 1
ATOM 733 N N . TRP A 1 91 ? 17.964 4.636 -14.306 1.00 88.00 91 TRP A N 1
ATOM 734 C CA . TRP A 1 91 ? 18.791 4.392 -13.122 1.00 88.00 91 TRP A CA 1
ATOM 735 C C . TRP A 1 91 ? 18.010 3.636 -12.050 1.00 88.00 91 TRP A C 1
ATOM 737 O O . TRP A 1 91 ? 16.790 3.539 -12.105 1.00 88.00 91 TRP A O 1
ATOM 747 N N . HIS A 1 92 ? 18.705 3.067 -11.064 1.00 88.81 92 HIS A N 1
ATOM 748 C CA . HIS A 1 92 ? 18.060 2.322 -9.985 1.00 88.81 92 HIS A CA 1
ATOM 749 C C . HIS A 1 92 ? 17.357 3.283 -8.994 1.00 88.81 92 HIS A C 1
ATOM 751 O O . HIS A 1 92 ? 18.064 3.985 -8.262 1.00 88.81 92 HIS A O 1
ATOM 757 N N . PRO A 1 93 ? 16.011 3.267 -8.866 1.00 83.81 93 PRO A N 1
ATOM 758 C CA . PRO A 1 93 ? 15.251 4.264 -8.088 1.00 83.81 93 PRO A CA 1
ATOM 759 C C . PRO A 1 93 ? 15.690 4.385 -6.622 1.00 83.81 93 PRO A C 1
ATOM 761 O O . PRO A 1 93 ? 15.837 5.469 -6.072 1.00 83.81 93 PRO A O 1
ATOM 764 N N . ILE A 1 94 ? 15.958 3.248 -5.973 1.00 84.69 94 ILE A N 1
ATOM 765 C CA . ILE A 1 94 ? 16.376 3.225 -4.561 1.00 84.69 94 ILE A CA 1
ATOM 766 C C . ILE A 1 94 ? 17.823 3.713 -4.396 1.00 84.69 94 ILE A C 1
ATOM 768 O O . ILE A 1 94 ? 18.166 4.316 -3.382 1.00 84.69 94 ILE A O 1
ATOM 772 N N . LEU A 1 95 ? 18.684 3.467 -5.392 1.00 84.38 95 LEU A N 1
ATOM 773 C CA . LEU A 1 95 ? 20.096 3.829 -5.301 1.00 84.38 95 LEU A CA 1
ATOM 774 C C . LEU A 1 95 ? 20.257 5.350 -5.334 1.00 84.38 95 LEU A C 1
ATOM 776 O O . LEU A 1 95 ? 21.115 5.871 -4.640 1.00 84.38 95 LEU A O 1
ATOM 780 N N . GLU A 1 96 ? 19.384 6.053 -6.057 1.00 77.62 96 GLU A N 1
ATOM 781 C CA . GLU A 1 96 ? 19.309 7.517 -6.068 1.00 77.62 96 GLU A CA 1
ATOM 782 C C . GLU A 1 96 ? 19.125 8.119 -4.666 1.00 77.62 96 GLU A C 1
ATOM 784 O O . GLU A 1 96 ? 19.692 9.163 -4.361 1.00 77.62 96 GLU A O 1
ATOM 789 N N . ARG A 1 97 ? 18.358 7.452 -3.794 1.00 77.44 97 ARG A N 1
ATOM 790 C CA . ARG A 1 97 ? 18.061 7.942 -2.439 1.00 77.44 97 ARG A CA 1
ATOM 791 C C . ARG A 1 97 ? 19.126 7.575 -1.407 1.00 77.44 97 ARG A C 1
ATOM 793 O O . ARG A 1 97 ? 19.221 8.244 -0.384 1.00 77.44 97 ARG A O 1
ATOM 800 N N . ILE A 1 98 ? 19.879 6.500 -1.642 1.00 83.00 98 ILE A N 1
ATOM 801 C CA . ILE A 1 98 ? 20.841 5.947 -0.672 1.00 83.00 98 ILE A CA 1
ATOM 802 C C . ILE A 1 98 ? 22.286 6.319 -1.027 1.00 83.00 98 ILE A C 1
ATOM 804 O O . ILE A 1 98 ? 23.130 6.440 -0.139 1.00 83.00 98 ILE A O 1
ATOM 808 N N . ALA A 1 99 ? 22.605 6.480 -2.311 1.00 76.00 99 ALA A N 1
ATOM 809 C CA . ALA A 1 99 ? 23.957 6.800 -2.739 1.00 76.00 99 ALA A CA 1
ATOM 810 C C . ALA A 1 99 ? 24.311 8.266 -2.448 1.00 76.00 99 ALA A C 1
ATOM 812 O O . ALA A 1 99 ? 23.493 9.170 -2.575 1.00 76.00 99 ALA A O 1
ATOM 813 N N . LEU A 1 100 ? 25.587 8.506 -2.131 1.00 67.31 100 LEU A N 1
ATOM 814 C CA . LEU A 1 100 ? 26.168 9.842 -1.927 1.00 67.31 100 LEU A CA 1
ATOM 815 C C . LEU A 1 100 ? 26.285 10.670 -3.227 1.00 67.31 100 LEU A C 1
ATOM 817 O O . LEU A 1 100 ? 26.796 11.786 -3.200 1.00 67.31 100 LEU A O 1
ATOM 821 N N . GLY A 1 101 ? 25.843 10.137 -4.370 1.00 72.38 101 GLY A N 1
ATOM 822 C CA . GLY A 1 101 ? 25.928 10.783 -5.678 1.00 72.38 101 GLY A CA 1
ATOM 823 C C . GLY A 1 101 ? 24.915 10.214 -6.670 1.00 72.38 101 GLY A C 1
ATOM 824 O O . GLY A 1 101 ? 24.281 9.192 -6.405 1.00 72.38 101 GLY A O 1
ATOM 825 N N . LYS A 1 102 ? 24.765 10.881 -7.823 1.00 74.31 102 LYS A N 1
ATOM 826 C CA . LYS A 1 102 ? 23.814 10.458 -8.860 1.00 74.31 102 LYS A CA 1
ATOM 827 C C . LYS A 1 102 ? 24.197 9.073 -9.410 1.00 74.31 102 LYS A C 1
ATOM 829 O O . LYS A 1 102 ? 25.358 8.878 -9.781 1.00 74.31 102 LYS A O 1
ATOM 834 N N . PRO A 1 103 ? 23.255 8.116 -9.471 1.00 81.19 103 PRO A N 1
ATOM 835 C CA . PRO A 1 103 ? 23.507 6.807 -10.058 1.00 81.19 103 PRO A CA 1
ATOM 836 C C . PRO A 1 103 ? 23.817 6.938 -11.554 1.00 81.19 103 PRO A C 1
ATOM 838 O O . PRO A 1 103 ? 23.290 7.816 -12.234 1.00 81.19 103 PRO A O 1
ATOM 841 N N . VAL A 1 104 ? 24.674 6.054 -12.068 1.00 86.38 104 VAL A N 1
ATOM 842 C CA . VAL A 1 104 ? 25.009 6.029 -13.498 1.00 86.38 104 VAL A CA 1
ATOM 843 C C . VAL A 1 104 ? 23.820 5.452 -14.276 1.00 86.38 104 VAL A C 1
ATOM 845 O O . VAL A 1 104 ? 23.402 4.331 -13.964 1.00 86.38 104 VAL A O 1
ATOM 848 N N . PRO A 1 105 ? 23.268 6.186 -15.259 1.00 88.06 105 PRO A N 1
ATOM 849 C CA . PRO A 1 105 ? 22.160 5.699 -16.062 1.00 88.06 105 PRO A CA 1
ATOM 850 C C . PRO A 1 105 ? 22.625 4.615 -17.045 1.00 88.06 105 PRO A C 1
ATOM 852 O O . PRO A 1 105 ? 23.721 4.696 -17.597 1.00 88.06 105 PRO A O 1
ATOM 855 N N . ASN A 1 106 ? 21.778 3.613 -17.274 1.00 88.56 106 ASN A N 1
ATOM 856 C CA . ASN A 1 106 ? 22.025 2.492 -18.173 1.00 88.56 106 ASN A CA 1
ATOM 857 C C . ASN A 1 106 ? 20.866 2.316 -19.155 1.00 88.56 106 ASN A C 1
ATOM 859 O O . ASN A 1 106 ? 19.694 2.450 -18.789 1.00 88.56 106 ASN A O 1
ATOM 863 N N . ASP A 1 107 ? 21.212 1.934 -20.380 1.00 90.50 107 ASP A N 1
ATOM 864 C CA . ASP A 1 107 ? 20.244 1.554 -21.399 1.00 90.50 107 ASP A CA 1
ATOM 865 C C . ASP A 1 107 ? 19.932 0.054 -21.312 1.00 90.50 107 ASP A C 1
ATOM 867 O O . ASP A 1 107 ? 20.767 -0.776 -20.938 1.00 90.50 107 ASP A O 1
ATOM 871 N N . THR A 1 108 ? 18.699 -0.310 -21.640 1.00 89.06 108 THR A N 1
ATOM 872 C CA . THR A 1 108 ? 18.236 -1.696 -21.743 1.00 89.06 108 THR A CA 1
ATOM 873 C C . THR A 1 108 ? 17.342 -1.805 -22.961 1.00 89.06 108 THR A C 1
ATOM 875 O O . THR A 1 108 ? 16.464 -0.970 -23.153 1.00 89.06 108 THR A O 1
ATOM 878 N N . PHE A 1 109 ? 17.538 -2.836 -23.773 1.00 88.75 109 PHE A N 1
ATOM 879 C CA . PHE A 1 109 ? 16.654 -3.133 -24.889 1.00 88.75 109 PHE A CA 1
ATOM 880 C C . PHE A 1 109 ? 16.421 -4.636 -24.967 1.00 88.75 109 PHE A C 1
ATOM 882 O O . PHE A 1 109 ? 17.377 -5.410 -25.006 1.00 88.75 109 PHE A O 1
ATOM 889 N N . MET A 1 110 ? 15.155 -5.033 -24.993 1.00 85.81 110 MET A N 1
ATOM 890 C CA . MET A 1 110 ? 14.718 -6.406 -25.193 1.00 85.81 110 MET A CA 1
ATOM 891 C C . MET A 1 110 ? 13.508 -6.426 -26.122 1.00 85.81 110 MET A C 1
ATOM 893 O O . MET A 1 110 ? 12.601 -5.599 -26.020 1.00 85.81 110 MET A O 1
ATOM 897 N N . SER A 1 111 ? 13.493 -7.403 -27.016 1.00 86.69 111 SER A N 1
ATOM 898 C CA . SER A 1 111 ? 12.402 -7.681 -27.953 1.00 86.69 111 SER A CA 1
ATOM 899 C C . SER A 1 111 ? 12.219 -9.193 -28.069 1.00 86.69 111 SER A C 1
ATOM 901 O O . SER A 1 111 ? 13.033 -9.944 -27.533 1.00 86.69 111 SER A O 1
ATOM 903 N N . GLU A 1 112 ? 11.200 -9.672 -28.787 1.00 83.12 112 GLU A N 1
ATOM 904 C CA . GLU A 1 112 ? 11.022 -11.119 -29.006 1.00 83.12 112 GLU A CA 1
ATOM 905 C C . GLU A 1 112 ? 12.270 -11.795 -29.600 1.00 83.12 112 GLU A C 1
ATOM 907 O O . GLU A 1 112 ? 12.619 -12.903 -29.201 1.00 83.12 112 GLU A O 1
ATOM 912 N N . GLY A 1 113 ? 12.980 -11.112 -30.505 1.00 83.12 113 GLY A N 1
ATOM 913 C CA . GLY A 1 113 ? 14.227 -11.614 -31.095 1.00 83.12 113 GLY A CA 1
ATOM 914 C C . GLY A 1 113 ? 15.458 -11.485 -30.189 1.00 83.12 113 GLY A C 1
ATOM 915 O O . GLY A 1 113 ? 16.433 -12.197 -30.399 1.00 83.12 113 GLY A O 1
ATOM 916 N N . ASN A 1 114 ? 15.407 -10.605 -29.183 1.00 82.12 114 ASN A N 1
ATOM 917 C CA . ASN A 1 114 ? 16.488 -10.317 -28.234 1.00 82.12 114 ASN A CA 1
ATOM 918 C C . ASN A 1 114 ? 15.944 -10.351 -26.796 1.00 82.12 114 ASN A C 1
ATOM 920 O O . ASN A 1 114 ? 15.923 -9.341 -26.091 1.00 82.12 114 ASN A O 1
ATOM 924 N N . ASN A 1 115 ? 15.462 -11.515 -26.367 1.00 81.56 115 ASN A N 1
ATOM 925 C CA . ASN A 1 115 ? 14.861 -11.724 -25.046 1.00 81.56 115 ASN A CA 1
ATOM 926 C C . ASN A 1 115 ? 15.847 -12.295 -24.010 1.00 81.56 115 ASN A C 1
ATOM 928 O O . ASN A 1 115 ? 15.468 -12.549 -22.866 1.00 81.56 115 ASN A O 1
ATOM 932 N N . PHE A 1 11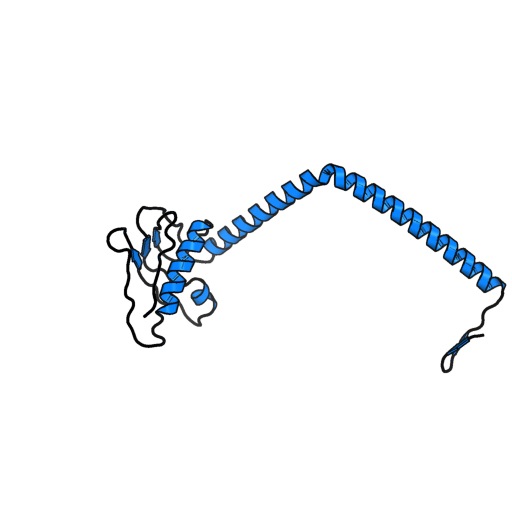6 ? 17.112 -12.477 -24.394 1.00 82.81 116 PHE A N 1
ATOM 933 C CA . PHE A 1 116 ? 18.161 -13.025 -23.546 1.00 82.81 116 PHE A CA 1
ATOM 934 C C . PHE A 1 116 ? 19.377 -12.096 -23.516 1.00 82.81 116 PHE A C 1
ATOM 936 O O . PHE A 1 116 ? 19.900 -11.709 -24.560 1.00 82.81 116 PHE A O 1
ATOM 943 N N . ILE A 1 117 ? 19.837 -11.747 -22.312 1.00 83.19 117 ILE A N 1
ATOM 944 C CA . ILE A 1 117 ? 20.994 -10.872 -22.093 1.00 83.19 117 ILE A CA 1
ATOM 945 C C . ILE A 1 117 ? 22.010 -11.622 -21.232 1.00 83.19 117 ILE A C 1
ATOM 947 O O . ILE A 1 117 ? 21.709 -12.003 -20.102 1.00 83.19 117 ILE A O 1
ATOM 951 N N . ILE A 1 118 ? 23.232 -11.785 -21.744 1.00 85.81 118 ILE A N 1
ATOM 952 C CA . ILE A 1 118 ? 24.370 -12.292 -20.969 1.00 85.81 118 ILE A CA 1
ATOM 953 C C . ILE A 1 118 ? 25.136 -11.095 -20.406 1.00 85.81 118 ILE A C 1
ATOM 955 O O . ILE A 1 118 ? 25.754 -10.335 -21.148 1.00 85.81 118 ILE A O 1
ATOM 959 N N . LEU A 1 119 ? 25.108 -10.937 -19.084 1.00 85.44 119 LEU A N 1
ATOM 960 C CA . LEU A 1 119 ? 25.827 -9.878 -18.374 1.00 85.44 119 LEU A CA 1
ATOM 961 C C . LEU A 1 119 ? 27.111 -10.424 -17.752 1.00 85.44 119 LEU A C 1
ATOM 963 O O . LEU A 1 119 ? 27.080 -11.050 -16.696 1.00 85.44 119 LEU A O 1
ATOM 967 N N . THR A 1 120 ? 28.253 -10.128 -18.367 1.00 88.19 120 THR A N 1
ATOM 968 C CA . THR A 1 120 ? 29.582 -10.494 -17.850 1.00 88.19 120 THR A CA 1
ATOM 969 C C . THR A 1 120 ? 30.332 -9.277 -17.311 1.00 88.19 120 THR A C 1
ATOM 971 O O . THR A 1 120 ? 30.222 -8.182 -17.857 1.00 88.19 120 THR A O 1
ATOM 974 N N . GLY A 1 121 ? 31.134 -9.454 -16.260 1.00 86.25 121 GLY A N 1
ATOM 975 C CA . GLY A 1 121 ? 31.981 -8.389 -15.710 1.00 86.25 121 GLY A CA 1
ATOM 976 C C . GLY A 1 121 ? 32.555 -8.734 -14.332 1.00 86.25 121 GLY A C 1
ATOM 977 O O . GLY A 1 121 ? 32.122 -9.718 -13.729 1.00 86.25 121 GLY A O 1
ATOM 978 N N . PRO A 1 122 ? 33.490 -7.935 -13.791 1.00 86.06 122 PRO A N 1
ATOM 979 C CA . PRO A 1 122 ? 34.111 -8.197 -12.492 1.00 86.06 122 PRO A CA 1
ATOM 980 C C . PRO A 1 122 ? 33.111 -8.110 -11.328 1.00 86.06 122 PRO A C 1
ATOM 982 O O . PRO A 1 122 ? 32.036 -7.512 -11.435 1.00 86.06 122 PRO A O 1
ATOM 985 N N . ASN A 1 123 ? 33.442 -8.717 -10.187 1.00 79.44 123 ASN A N 1
ATOM 986 C CA . ASN A 1 123 ? 32.643 -8.553 -8.969 1.00 79.44 123 ASN A CA 1
ATOM 987 C C . ASN A 1 123 ? 32.562 -7.069 -8.584 1.00 79.44 123 ASN A C 1
ATOM 989 O O . ASN A 1 123 ? 33.498 -6.312 -8.822 1.00 79.44 123 ASN A O 1
ATOM 993 N N . MET A 1 124 ? 31.423 -6.655 -8.019 1.00 80.00 124 MET A N 1
ATOM 994 C CA . MET A 1 124 ? 31.119 -5.255 -7.678 1.00 80.00 124 MET A CA 1
ATOM 995 C C . MET A 1 124 ? 30.903 -4.298 -8.871 1.00 80.00 124 MET A C 1
ATOM 997 O O . MET A 1 124 ? 30.653 -3.119 -8.657 1.00 80.00 124 MET A O 1
ATOM 1001 N N . SER A 1 125 ? 30.892 -4.775 -10.123 1.00 81.31 125 SER A N 1
ATOM 1002 C CA . SER A 1 125 ? 30.647 -3.925 -11.307 1.00 81.31 125 SER A CA 1
ATOM 1003 C C . SER A 1 125 ? 29.189 -3.469 -11.495 1.00 81.31 125 SER A C 1
ATOM 1005 O O . SER A 1 125 ? 28.832 -2.976 -12.558 1.00 81.31 125 SER A O 1
ATOM 1007 N N . GLY A 1 126 ? 28.313 -3.698 -10.512 1.00 84.75 126 GLY A N 1
ATOM 1008 C CA . GLY A 1 126 ? 26.909 -3.281 -10.575 1.00 84.75 126 GLY A CA 1
ATOM 1009 C C . GLY A 1 126 ? 25.965 -4.197 -11.364 1.00 84.75 126 GLY A C 1
ATOM 1010 O O . GLY A 1 126 ? 24.802 -3.842 -11.513 1.00 84.75 126 GLY A O 1
ATOM 1011 N N . LYS A 1 127 ? 26.391 -5.392 -11.811 1.00 88.56 127 LYS A N 1
ATOM 1012 C CA . LYS A 1 127 ? 25.528 -6.342 -12.562 1.00 88.56 127 LYS A CA 1
ATOM 1013 C C . LYS A 1 127 ? 24.203 -6.645 -11.853 1.00 88.56 127 LYS A C 1
ATOM 1015 O O . LYS A 1 127 ? 23.137 -6.546 -12.449 1.00 88.56 127 LYS A O 1
ATOM 1020 N N . SER A 1 128 ? 24.253 -6.966 -10.558 1.00 88.56 128 SER A N 1
ATOM 1021 C CA . SER A 1 128 ? 23.044 -7.229 -9.764 1.00 88.56 128 SER A CA 1
ATOM 1022 C C . SER A 1 128 ? 22.173 -5.982 -9.603 1.00 88.56 128 SER A C 1
ATOM 1024 O O . SER A 1 128 ? 20.953 -6.095 -9.549 1.00 88.56 128 SER A O 1
ATOM 1026 N N . THR A 1 129 ? 22.784 -4.797 -9.535 1.00 89.25 129 THR A N 1
ATOM 1027 C CA . THR A 1 129 ? 22.069 -3.516 -9.469 1.00 89.25 129 THR A CA 1
ATOM 1028 C C . THR A 1 129 ? 21.348 -3.234 -10.782 1.00 89.25 129 THR A C 1
ATOM 1030 O O . THR A 1 129 ? 20.183 -2.866 -10.753 1.00 89.25 129 THR A O 1
ATOM 1033 N N . TYR A 1 130 ? 21.989 -3.483 -11.925 1.00 88.69 130 TYR A N 1
ATOM 1034 C CA . TYR A 1 130 ? 21.376 -3.339 -13.246 1.00 88.69 130 TYR A CA 1
ATOM 1035 C C . TYR A 1 130 ? 20.152 -4.250 -13.420 1.00 88.69 130 TYR A C 1
ATOM 1037 O O . TYR A 1 130 ? 19.082 -3.796 -13.816 1.00 88.69 130 TYR A O 1
ATOM 1045 N N . LEU A 1 131 ? 20.256 -5.522 -13.028 1.00 88.38 131 LEU A N 1
ATOM 1046 C CA . LEU A 1 131 ? 19.122 -6.449 -13.105 1.00 88.38 131 LEU A CA 1
ATOM 1047 C C . LEU A 1 131 ? 17.961 -6.043 -12.191 1.00 88.38 131 LEU A C 1
ATOM 1049 O O . LEU A 1 131 ? 16.804 -6.058 -12.608 1.00 88.38 131 LEU A O 1
ATOM 1053 N N . LYS A 1 132 ? 18.267 -5.637 -10.952 1.00 88.69 132 LYS A N 1
ATOM 1054 C CA . LYS A 1 132 ? 17.256 -5.124 -10.017 1.00 88.69 132 LYS A CA 1
ATOM 1055 C C . LYS A 1 132 ? 16.613 -3.839 -10.525 1.00 88.69 132 LYS A C 1
ATOM 1057 O O . LYS A 1 132 ? 15.415 -3.668 -10.346 1.00 88.69 132 LYS A O 1
ATOM 1062 N N . GLN A 1 133 ? 17.381 -2.969 -11.177 1.00 89.06 133 GLN A N 1
ATOM 1063 C CA . GLN A 1 133 ? 16.863 -1.760 -11.805 1.00 89.06 133 GLN A CA 1
ATOM 1064 C C . GLN A 1 133 ? 15.813 -2.105 -12.865 1.00 89.06 133 GLN A C 1
ATOM 1066 O O . GLN A 1 133 ? 14.711 -1.575 -12.789 1.00 89.06 133 GLN A O 1
ATOM 1071 N N . ILE A 1 134 ? 16.117 -3.008 -13.805 1.00 88.00 134 ILE A N 1
ATOM 1072 C CA . ILE A 1 134 ? 15.164 -3.410 -14.856 1.00 88.00 134 ILE A CA 1
ATOM 1073 C C . ILE A 1 134 ? 13.881 -3.971 -14.232 1.00 88.00 134 ILE A C 1
ATOM 1075 O O . ILE A 1 134 ? 12.782 -3.554 -14.595 1.00 88.00 134 ILE A O 1
ATOM 1079 N N . ALA A 1 135 ? 14.017 -4.875 -13.256 1.00 87.25 135 ALA A N 1
ATOM 1080 C CA . ALA A 1 135 ? 12.874 -5.468 -12.566 1.00 87.25 135 ALA A CA 1
ATOM 1081 C C . ALA A 1 135 ? 12.023 -4.417 -11.832 1.00 87.25 135 ALA A C 1
ATOM 1083 O O . ALA A 1 135 ? 10.797 -4.454 -11.905 1.00 87.25 135 ALA A O 1
ATOM 1084 N N . LEU A 1 136 ? 12.660 -3.458 -11.154 1.00 88.50 136 LEU A N 1
ATOM 1085 C CA . LEU A 1 136 ? 11.961 -2.377 -10.461 1.00 88.50 136 LEU A CA 1
ATOM 1086 C C . LEU A 1 136 ? 11.240 -1.445 -11.435 1.00 88.50 136 LEU A C 1
ATOM 1088 O O . LEU A 1 136 ? 10.079 -1.135 -11.190 1.00 88.50 136 LEU A O 1
ATOM 1092 N N . CYS A 1 137 ? 11.875 -1.046 -12.542 1.00 86.94 137 CYS A N 1
ATOM 1093 C CA . CYS A 1 137 ? 11.222 -0.224 -13.563 1.00 86.94 137 CYS A CA 1
ATOM 1094 C C . CYS A 1 137 ? 9.977 -0.923 -14.133 1.00 86.94 137 CYS A C 1
ATOM 1096 O O . CYS A 1 137 ? 8.938 -0.284 -14.282 1.00 86.94 137 CYS A O 1
ATOM 1098 N N . GLN A 1 138 ? 10.054 -2.237 -14.377 1.00 85.75 138 GLN A N 1
ATOM 1099 C CA . GLN A 1 138 ? 8.918 -3.034 -14.850 1.00 85.75 138 GLN A CA 1
ATOM 1100 C C . GLN A 1 138 ? 7.771 -3.064 -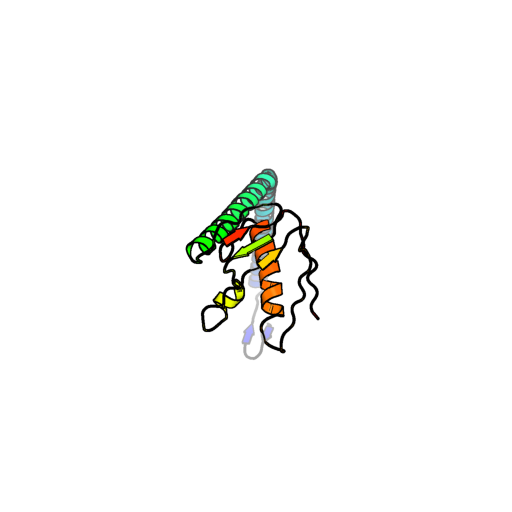13.829 1.00 85.75 138 GLN A C 1
ATOM 1102 O O . GLN A 1 138 ? 6.617 -2.830 -14.185 1.00 85.75 138 GLN A O 1
ATOM 1107 N N . ILE A 1 139 ? 8.078 -3.307 -12.551 1.00 87.38 139 ILE A N 1
ATOM 1108 C CA . ILE A 1 139 ? 7.076 -3.334 -11.475 1.00 87.38 139 ILE A CA 1
ATOM 1109 C C . ILE A 1 139 ? 6.430 -1.954 -11.293 1.00 87.38 139 ILE A C 1
ATOM 1111 O O . ILE A 1 139 ? 5.207 -1.856 -11.214 1.00 87.38 139 ILE A O 1
ATOM 1115 N N . MET A 1 140 ? 7.232 -0.887 -11.252 1.00 87.31 140 MET A N 1
ATOM 1116 C CA . MET A 1 140 ? 6.737 0.484 -11.086 1.00 87.31 140 MET A CA 1
ATOM 1117 C C . MET A 1 140 ? 5.776 0.867 -12.211 1.00 87.31 140 MET A C 1
ATOM 1119 O O . MET A 1 140 ? 4.680 1.349 -11.929 1.00 87.31 140 MET A O 1
ATOM 1123 N N . ALA A 1 141 ? 6.133 0.559 -13.459 1.00 85.62 141 ALA A N 1
ATOM 1124 C CA . ALA A 1 141 ? 5.266 0.825 -14.597 1.00 85.62 141 ALA A CA 1
ATOM 1125 C C . ALA A 1 141 ? 3.950 0.039 -14.533 1.00 85.62 141 ALA A C 1
ATOM 1127 O O . ALA A 1 141 ? 2.890 0.612 -14.775 1.00 85.62 141 ALA A O 1
ATOM 1128 N N . GLN A 1 142 ? 3.985 -1.245 -14.159 1.00 84.06 142 GLN A N 1
ATOM 1129 C CA . GLN A 1 142 ? 2.779 -2.078 -14.035 1.00 84.06 142 GLN A CA 1
ATOM 1130 C C . GLN A 1 142 ? 1.836 -1.615 -12.914 1.00 84.06 142 GLN A C 1
ATOM 1132 O O . GLN A 1 142 ? 0.623 -1.760 -13.041 1.00 84.06 142 GLN A O 1
ATOM 1137 N N . ILE A 1 143 ? 2.378 -1.035 -11.840 1.00 86.12 143 ILE A N 1
ATOM 1138 C CA . ILE A 1 143 ? 1.593 -0.426 -10.752 1.00 86.12 143 ILE A CA 1
ATOM 1139 C C . ILE A 1 143 ? 1.037 0.955 -11.166 1.00 86.12 143 ILE A C 1
ATOM 1141 O O . ILE A 1 143 ? 0.145 1.489 -10.509 1.00 86.12 143 ILE A O 1
ATOM 1145 N N . GLY A 1 144 ? 1.510 1.518 -12.283 1.00 79.94 144 GLY A N 1
ATOM 1146 C CA . GLY A 1 144 ? 1.085 2.820 -12.799 1.00 79.94 144 GLY A CA 1
ATOM 1147 C C . GLY A 1 144 ? 1.883 4.000 -12.242 1.00 79.94 144 GLY A C 1
ATOM 1148 O O . GLY A 1 144 ? 1.429 5.138 -12.338 1.00 79.94 144 GLY A O 1
ATOM 1149 N N . ILE A 1 145 ? 3.055 3.742 -11.658 1.00 81.94 145 ILE A N 1
ATOM 1150 C CA . ILE A 1 145 ? 3.991 4.773 -11.203 1.00 81.94 145 ILE A CA 1
ATOM 1151 C C . ILE A 1 145 ? 4.899 5.151 -12.377 1.00 81.94 145 ILE A C 1
ATOM 1153 O O . ILE A 1 145 ? 5.363 4.281 -13.118 1.00 81.94 145 ILE A O 1
ATOM 1157 N N . GLU A 1 146 ? 5.180 6.442 -12.541 1.00 81.94 146 GLU A N 1
ATOM 1158 C CA . GLU A 1 146 ? 6.200 6.890 -13.491 1.00 81.94 146 GLU A CA 1
ATOM 1159 C C . GLU A 1 146 ? 7.588 6.416 -13.039 1.00 81.94 146 GLU A C 1
ATOM 1161 O O . GLU A 1 146 ? 7.852 6.256 -11.844 1.00 81.94 146 GLU A O 1
ATOM 1166 N N . GLY A 1 147 ? 8.476 6.132 -13.989 1.00 76.12 147 GLY A N 1
ATOM 1167 C CA . GLY A 1 147 ? 9.782 5.546 -13.691 1.00 76.12 147 GLY A CA 1
ATOM 1168 C C . GLY A 1 147 ? 10.951 6.429 -14.133 1.00 76.12 147 GLY A C 1
ATOM 1169 O O . GLY A 1 147 ? 10.752 7.426 -14.821 1.00 76.12 147 GLY A O 1
ATOM 1170 N N . PRO A 1 148 ? 12.187 6.079 -13.747 1.00 73.56 148 PRO A N 1
ATOM 1171 C CA . PRO A 1 148 ? 13.377 6.857 -14.085 1.00 73.56 148 PRO A CA 1
ATOM 1172 C C . PRO A 1 148 ? 13.808 6.696 -15.552 1.00 73.56 148 PRO A C 1
ATOM 1174 O O . PRO A 1 148 ? 14.031 5.576 -16.022 1.00 73.56 148 PRO A O 1
ATOM 1177 N N . GLY A 1 149 ? 14.028 7.819 -16.239 1.00 72.50 149 GLY A N 1
ATOM 1178 C CA . GLY A 1 149 ? 14.436 7.845 -17.649 1.00 72.50 149 GLY A CA 1
ATOM 1179 C C . GLY A 1 149 ? 13.289 7.522 -18.612 1.00 72.50 149 GLY A C 1
ATOM 1180 O O . GLY A 1 149 ? 12.149 7.336 -18.200 1.00 72.50 149 GLY A O 1
ATOM 1181 N N . TYR A 1 150 ? 13.572 7.457 -19.916 1.00 73.69 150 TYR A N 1
ATOM 1182 C CA . TYR A 1 150 ? 12.553 7.054 -20.892 1.00 73.69 150 TYR A CA 1
ATOM 1183 C C . TYR A 1 150 ? 12.325 5.546 -20.794 1.00 73.69 150 TYR A C 1
ATOM 1185 O O . TYR A 1 150 ? 13.267 4.759 -20.920 1.00 73.69 150 TYR A O 1
ATOM 1193 N N . ILE A 1 151 ? 11.074 5.143 -20.589 1.00 76.06 151 ILE A N 1
ATOM 1194 C CA . ILE A 1 151 ? 10.699 3.753 -20.349 1.00 76.06 151 ILE A CA 1
ATOM 1195 C C . ILE A 1 151 ? 9.596 3.361 -21.334 1.00 76.06 151 ILE A C 1
ATOM 1197 O O . ILE A 1 151 ? 8.505 3.923 -21.324 1.00 76.06 151 ILE A O 1
ATOM 1201 N N . SER A 1 152 ? 9.876 2.355 -22.154 1.00 71.62 152 SER A N 1
ATOM 1202 C CA . SER A 1 152 ? 8.892 1.622 -22.941 1.00 71.62 152 SER A CA 1
ATOM 1203 C C . SER A 1 152 ? 8.930 0.158 -22.523 1.00 71.62 152 SER A C 1
ATOM 1205 O O . SER A 1 152 ? 10.015 -0.407 -22.405 1.00 71.62 152 SER A O 1
ATOM 1207 N N . LEU A 1 153 ? 7.790 -0.452 -22.219 1.00 75.69 153 LEU A N 1
ATOM 1208 C CA . LEU A 1 153 ? 7.736 -1.782 -21.611 1.00 75.69 153 LEU A CA 1
ATOM 1209 C C . LEU A 1 153 ? 6.652 -2.652 -22.226 1.00 75.69 153 LEU A C 1
ATOM 1211 O O . LEU A 1 153 ? 5.605 -2.172 -22.644 1.00 75.69 153 LEU A O 1
ATOM 1215 N N . THR A 1 154 ? 6.875 -3.960 -22.183 1.00 66.56 154 THR A N 1
ATOM 1216 C CA . THR A 1 154 ? 5.878 -4.958 -22.576 1.00 66.56 154 THR A CA 1
ATOM 1217 C C . THR A 1 154 ? 4.896 -5.282 -21.471 1.00 66.56 154 THR A C 1
ATOM 1219 O O . THR A 1 154 ? 5.280 -5.498 -20.316 1.00 66.56 154 THR A O 1
ATOM 1222 N N . TYR A 1 155 ? 3.616 -5.397 -21.842 1.00 59.31 155 TYR A N 1
ATOM 1223 C CA . TYR A 1 155 ? 2.604 -6.002 -20.981 1.00 59.31 155 TYR A CA 1
ATOM 1224 C C . TYR A 1 155 ? 2.978 -7.464 -20.694 1.00 59.31 155 TYR A C 1
ATOM 1226 O O . TYR A 1 155 ? 3.162 -8.265 -21.604 1.00 59.31 155 TYR A O 1
ATOM 1234 N N . GLY A 1 156 ? 3.076 -7.822 -19.412 1.00 53.38 156 GLY A N 1
ATOM 1235 C CA . GLY A 1 156 ? 3.135 -9.222 -18.978 1.00 53.38 156 GLY A CA 1
ATOM 1236 C C . GLY A 1 156 ? 4.482 -9.943 -19.104 1.00 53.38 156 GLY A C 1
ATOM 1237 O O . GLY A 1 156 ? 4.556 -11.103 -18.702 1.00 53.38 156 GLY A O 1
ATOM 1238 N N . SER A 1 157 ? 5.562 -9.310 -19.579 1.00 53.12 157 SER A N 1
ATOM 1239 C CA . SER A 1 157 ? 6.882 -9.954 -19.554 1.00 53.12 157 SER A CA 1
ATOM 1240 C C . SER A 1 157 ? 7.553 -9.761 -18.183 1.00 53.12 157 SER A C 1
ATOM 1242 O O . SER A 1 157 ? 7.997 -8.680 -17.792 1.00 53.12 157 SER A O 1
ATOM 1244 N N . LEU A 1 158 ? 7.592 -10.832 -17.392 1.00 50.44 158 LEU A N 1
ATOM 1245 C CA . LEU A 1 158 ? 8.552 -10.989 -16.301 1.00 50.44 158 LEU A CA 1
ATOM 1246 C C . LEU A 1 158 ? 9.778 -11.663 -16.925 1.00 50.44 158 LEU A C 1
ATOM 1248 O O . LEU A 1 158 ? 9.861 -12.888 -16.994 1.00 50.44 158 LEU A O 1
ATOM 1252 N N . CYS A 1 159 ? 10.682 -10.854 -17.485 1.00 51.00 159 CYS A N 1
ATOM 1253 C CA . CYS A 1 159 ? 11.897 -11.345 -18.131 1.00 51.00 159 CYS A CA 1
ATOM 1254 C C . CYS A 1 159 ? 12.673 -12.279 -17.191 1.00 51.00 159 CYS A C 1
ATOM 1256 O O . CYS A 1 159 ? 13.026 -11.905 -16.070 1.00 51.00 159 CYS A O 1
ATOM 1258 N N . THR A 1 160 ? 12.975 -13.490 -17.658 1.00 45.69 160 THR A N 1
ATOM 1259 C CA . THR A 1 160 ? 13.828 -14.442 -16.942 1.00 45.69 160 THR A CA 1
ATOM 1260 C C . THR A 1 160 ? 15.287 -14.016 -17.114 1.00 45.69 160 THR A C 1
ATOM 1262 O O . THR A 1 160 ? 15.971 -14.431 -18.045 1.00 45.69 160 THR A O 1
ATOM 1265 N N . LEU A 1 161 ? 15.758 -13.114 -16.254 1.00 52.19 161 LEU A N 1
ATOM 1266 C CA . LEU A 1 161 ? 17.141 -12.637 -16.269 1.00 52.19 161 LEU A CA 1
ATOM 1267 C C . LEU A 1 161 ? 18.011 -13.558 -15.402 1.00 52.19 161 LEU A C 1
ATOM 1269 O O . LEU A 1 161 ? 17.822 -13.631 -14.187 1.00 52.19 161 LEU A O 1
ATOM 1273 N N . PHE A 1 162 ? 18.971 -14.254 -16.015 1.00 45.03 162 PHE A N 1
ATOM 1274 C CA . PHE A 1 162 ? 19.932 -15.102 -15.305 1.00 45.03 162 PHE A CA 1
ATOM 1275 C C . PHE A 1 162 ? 21.250 -14.354 -15.049 1.00 45.03 162 PHE A C 1
ATOM 1277 O O . PHE A 1 162 ? 21.781 -13.681 -15.930 1.00 45.03 162 PHE A O 1
ATOM 1284 N N . L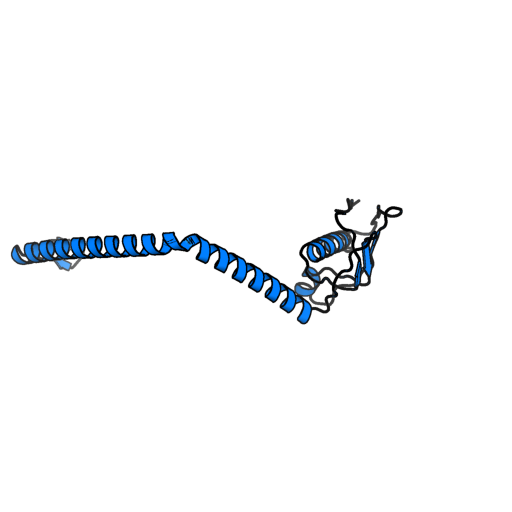EU A 1 163 ? 21.780 -14.484 -13.830 1.00 42.09 163 LEU A N 1
ATOM 1285 C CA . LEU A 1 163 ? 23.137 -14.068 -13.452 1.00 42.09 163 LEU A CA 1
ATOM 1286 C C . LEU A 1 163 ? 24.086 -15.256 -13.633 1.00 42.09 163 LEU A C 1
ATOM 1288 O O . LEU A 1 163 ? 23.795 -16.333 -13.111 1.00 42.09 163 LEU A O 1
ATOM 1292 N N . HIS A 1 164 ? 25.218 -15.037 -14.305 1.00 40.97 164 HIS A N 1
ATOM 1293 C CA . HIS A 1 164 ? 26.365 -15.947 -14.298 1.00 40.97 164 HIS A CA 1
ATOM 1294 C C . HIS A 1 164 ? 27.591 -15.273 -13.682 1.00 40.97 164 HIS A C 1
ATOM 1296 O O . HIS A 1 164 ? 27.767 -14.046 -13.883 1.00 40.97 164 HIS A O 1
#